Protein AF-Q9HWW8-F1 (afdb_monomer_lite)

Foldseek 3Di:
DDDDDDPDLQPAQLDAQEAEAEAQVLDVVSVVCVVVCVRNYQKYKYKFQRPQDDDDPFKDWPDWAFQADPVHPVDDSSRRTIIIIMGGPPPD

Organism: Pseudomonas aeruginosa (strain ATCC 15692 / DSM 22644 / CIP 104116 / JCM 14847 / LMG 12228 / 1C / PRS 101 / PAO1) (NCBI:txid208964)

Structure (mmCIF, N/CA/C/O backbone):
data_AF-Q9HWW8-F1
#
_entry.id   AF-Q9HWW8-F1
#
loop_
_atom_site.group_PDB
_atom_site.id
_atom_site.type_symbol
_atom_site.label_atom_id
_atom_site.label_alt_id
_atom_site.label_comp_id
_atom_site.label_asym_id
_atom_site.label_entity_id
_atom_site.label_seq_id
_atom_site.pdbx_PDB_ins_code
_atom_site.Cartn_x
_atom_site.Cartn_y
_atom_site.Cartn_z
_atom_site.occupancy
_atom_site.B_iso_or_equiv
_atom_site.auth_seq_id
_atom_site.auth_comp_id
_atom_site.auth_asym_id
_atom_site.auth_atom_id
_atom_site.pdbx_PDB_model_num
ATOM 1 N N . MET A 1 1 ? -20.626 21.064 -6.687 1.00 79.12 1 MET A N 1
ATOM 2 C CA . MET A 1 1 ? -19.819 20.121 -5.892 1.00 79.12 1 MET A CA 1
ATOM 3 C C . MET A 1 1 ? -18.863 20.958 -5.074 1.00 79.12 1 MET A C 1
ATOM 5 O O . MET A 1 1 ? -18.223 21.828 -5.648 1.00 79.12 1 MET A O 1
ATOM 9 N N . GLU A 1 2 ? -18.845 20.765 -3.764 1.00 91.00 2 GLU A N 1
ATOM 10 C CA . GLU A 1 2 ? -17.943 21.471 -2.857 1.00 91.00 2 GLU A CA 1
ATOM 11 C C . GLU A 1 2 ? -16.759 20.551 -2.559 1.00 91.00 2 GLU A C 1
ATOM 13 O O . GLU A 1 2 ? -16.949 19.353 -2.344 1.00 91.00 2 GLU A O 1
ATOM 18 N N . LEU A 1 3 ? -15.544 21.089 -2.632 1.00 93.44 3 LEU A N 1
ATOM 19 C CA . LEU A 1 3 ? -14.324 20.370 -2.290 1.00 93.44 3 LEU A CA 1
ATOM 20 C C . LEU A 1 3 ? -13.798 20.938 -0.979 1.00 93.44 3 LEU A C 1
ATOM 22 O O . LEU A 1 3 ? -13.675 22.152 -0.831 1.00 93.44 3 LEU A O 1
ATOM 26 N N . SER A 1 4 ? -13.469 20.051 -0.050 1.00 93.88 4 SER A N 1
ATOM 27 C CA . SER A 1 4 ? -12.867 20.396 1.233 1.00 93.88 4 SER A CA 1
ATOM 28 C C . SER A 1 4 ? -11.590 19.597 1.425 1.00 93.88 4 SER A C 1
ATOM 30 O O . SER A 1 4 ? -11.544 18.415 1.080 1.00 93.88 4 SER A O 1
ATOM 32 N N . TYR A 1 5 ? -10.586 20.215 2.031 1.00 94.75 5 TYR A N 1
ATOM 33 C CA . TYR A 1 5 ? -9.389 19.509 2.465 1.00 94.75 5 TYR A CA 1
ATOM 34 C C . TYR A 1 5 ? -9.587 18.953 3.873 1.00 94.75 5 TYR A C 1
ATOM 36 O O . TYR A 1 5 ? -10.131 19.631 4.744 1.00 94.75 5 TYR A O 1
ATOM 44 N N . SER A 1 6 ? -9.112 17.729 4.088 1.00 94.06 6 SER A N 1
ATOM 45 C CA . SER A 1 6 ? -8.851 17.208 5.427 1.00 94.06 6 SER A CA 1
ATOM 46 C C . SER A 1 6 ? -7.484 17.711 5.890 1.00 94.06 6 SER A C 1
ATOM 48 O O . SER A 1 6 ? -6.530 17.688 5.112 1.00 94.06 6 SER A O 1
ATOM 50 N N . ALA A 1 7 ? -7.384 18.177 7.136 1.00 95.62 7 ALA A N 1
ATOM 51 C CA . ALA A 1 7 ? -6.104 18.576 7.726 1.00 95.62 7 ALA A CA 1
ATOM 52 C C . ALA A 1 7 ? -5.260 17.368 8.167 1.00 95.62 7 ALA A C 1
ATOM 54 O O . ALA A 1 7 ? -4.035 17.446 8.179 1.00 95.62 7 ALA A O 1
ATOM 55 N N . ASP A 1 8 ? -5.918 16.266 8.523 1.00 95.38 8 ASP A N 1
ATOM 56 C CA . ASP A 1 8 ? -5.294 15.013 8.926 1.00 95.38 8 ASP A CA 1
ATOM 57 C C . ASP A 1 8 ? -6.263 13.868 8.632 1.00 95.38 8 ASP A C 1
ATOM 59 O O . ASP A 1 8 ? -7.310 13.746 9.270 1.00 95.38 8 ASP A O 1
ATOM 63 N N . PHE A 1 9 ? -5.885 13.003 7.691 1.00 93.81 9 PHE A N 1
ATOM 64 C CA . PHE A 1 9 ? -6.659 11.814 7.351 1.00 93.81 9 PHE A CA 1
ATOM 65 C C . PHE A 1 9 ? -6.953 10.946 8.584 1.00 93.81 9 PHE A C 1
ATOM 67 O O . PHE A 1 9 ? -8.030 10.364 8.690 1.00 93.81 9 PHE A O 1
ATOM 74 N N . PHE A 1 10 ? -6.029 10.870 9.544 1.00 94.81 10 PHE A N 1
ATOM 75 C CA . PHE A 1 10 ? -6.203 10.036 10.728 1.00 94.81 10 PHE A CA 1
ATOM 76 C C . PHE A 1 10 ? -7.185 10.616 11.747 1.00 94.81 10 PHE A C 1
ATOM 78 O O . PHE A 1 10 ? -7.711 9.841 12.551 1.00 94.81 10 PHE A O 1
ATOM 85 N N . ALA A 1 11 ? -7.465 11.921 11.682 1.00 95.50 11 ALA A N 1
ATOM 86 C CA . ALA A 1 11 ? -8.453 12.607 12.512 1.00 95.50 11 ALA A CA 1
ATOM 87 C C . ALA A 1 11 ? -9.878 12.551 11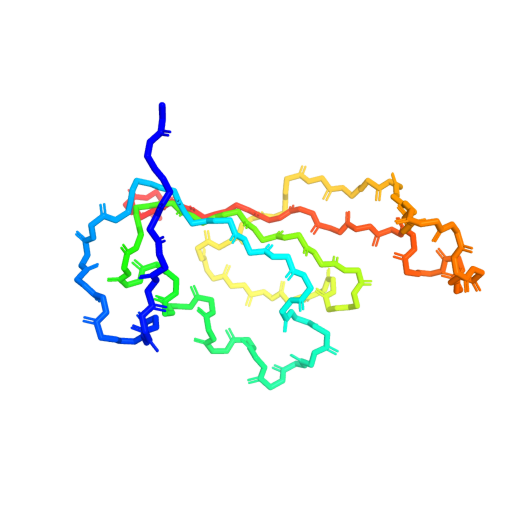.933 1.00 95.50 11 ALA A C 1
ATOM 89 O O . ALA A 1 11 ? -10.821 12.967 12.601 1.00 95.50 11 ALA A O 1
ATOM 90 N N . GLU A 1 12 ? -10.040 12.056 10.704 1.00 95.25 12 GLU A N 1
ATOM 91 C CA . GLU A 1 12 ? -11.351 11.875 10.088 1.00 95.25 12 GLU A CA 1
ATOM 92 C C . GLU A 1 12 ? -12.138 10.741 10.756 1.00 95.25 12 GLU A C 1
ATOM 94 O O . GLU A 1 12 ? -11.591 9.678 11.067 1.00 95.25 12 GLU A O 1
ATOM 99 N N . ASP A 1 13 ? -13.444 10.962 10.910 1.00 92.38 13 ASP A N 1
ATOM 100 C CA . ASP A 1 13 ? -14.403 9.940 11.321 1.00 92.38 13 ASP A CA 1
ATOM 101 C C . ASP A 1 13 ? -14.678 8.934 10.189 1.00 92.38 13 ASP A C 1
ATOM 103 O O . ASP A 1 13 ? -14.325 9.135 9.023 1.00 92.38 13 ASP A O 1
ATOM 107 N N . ASP A 1 14 ? -15.389 7.856 10.523 1.00 94.12 14 ASP A N 1
ATOM 108 C CA . ASP A 1 14 ? -15.922 6.899 9.553 1.00 94.12 14 ASP A CA 1
ATOM 109 C C . ASP A 1 14 ? -17.072 7.490 8.721 1.00 94.12 14 ASP A C 1
ATOM 111 O O . ASP A 1 14 ? -18.247 7.204 8.959 1.00 94.12 14 ASP A O 1
ATOM 115 N N . ARG A 1 15 ? -16.733 8.366 7.767 1.00 92.38 15 ARG A N 1
ATOM 116 C CA . ARG A 1 15 ? -17.712 9.161 7.008 1.00 92.38 15 ARG A CA 1
ATOM 117 C C . ARG A 1 15 ? -17.667 8.993 5.494 1.00 92.38 15 ARG A C 1
ATOM 119 O O . ARG A 1 15 ? -18.540 9.527 4.815 1.00 92.38 15 ARG A O 1
ATOM 126 N N . PHE A 1 16 ? -16.658 8.321 4.943 1.00 95.69 16 PHE A N 1
ATOM 127 C CA . PHE A 1 16 ? -16.487 8.252 3.491 1.00 95.69 16 PHE A CA 1
ATOM 128 C C . PHE A 1 16 ? -17.187 7.021 2.907 1.00 95.69 16 PHE A C 1
ATOM 130 O O . PHE A 1 16 ? -16.938 5.891 3.320 1.00 95.69 16 PHE A O 1
ATOM 137 N N . ASP A 1 17 ? -18.028 7.201 1.890 1.00 96.69 17 ASP A N 1
ATOM 138 C CA . ASP A 1 17 ? -18.575 6.054 1.151 1.00 96.69 17 ASP A CA 1
ATOM 139 C C . ASP A 1 17 ? -17.493 5.359 0.309 1.00 96.69 17 ASP A C 1
ATOM 141 O O . ASP A 1 17 ? -17.464 4.132 0.209 1.00 96.69 17 ASP A O 1
ATOM 145 N N . LEU A 1 18 ? -16.565 6.140 -0.252 1.00 97.31 18 LEU A N 1
ATOM 146 C CA . LEU A 1 18 ? -15.460 5.662 -1.074 1.00 97.31 18 LEU A CA 1
ATOM 147 C C . LEU A 1 18 ? -14.203 6.495 -0.819 1.00 97.31 18 LEU A C 1
ATOM 149 O O . LEU A 1 18 ? -14.234 7.721 -0.923 1.00 97.31 18 LEU A O 1
ATOM 153 N N . ILE A 1 19 ? -13.090 5.817 -0.554 1.00 97.31 19 ILE A N 1
ATOM 154 C CA . ILE A 1 19 ? -11.753 6.412 -0.528 1.00 97.31 19 ILE A CA 1
ATOM 155 C C . ILE A 1 19 ? -11.025 6.034 -1.817 1.00 97.31 19 ILE A C 1
ATOM 157 O O . ILE A 1 19 ? -10.935 4.857 -2.168 1.00 97.31 19 ILE A O 1
ATOM 161 N N . LEU A 1 20 ? -10.496 7.038 -2.513 1.00 97.06 20 LEU A N 1
ATOM 162 C CA . LEU A 1 20 ? -9.616 6.860 -3.664 1.00 97.06 20 LEU A CA 1
ATOM 163 C C . LEU A 1 20 ? -8.171 7.084 -3.221 1.00 97.06 20 LEU A C 1
ATOM 165 O O . LEU A 1 20 ? -7.859 8.110 -2.620 1.00 97.06 20 LEU A O 1
ATOM 169 N N . VAL A 1 21 ? -7.301 6.131 -3.530 1.00 96.19 21 VAL A N 1
ATOM 170 C CA . VAL A 1 21 ? -5.890 6.141 -3.144 1.00 96.19 21 VAL A CA 1
ATOM 171 C C . VAL A 1 21 ? -5.055 5.918 -4.395 1.00 96.19 21 VAL A C 1
ATOM 173 O O . VAL A 1 21 ? -5.223 4.911 -5.079 1.00 96.19 21 VAL A O 1
ATOM 176 N N . ALA A 1 22 ? -4.154 6.844 -4.695 1.00 93.88 22 ALA A N 1
ATOM 177 C CA . ALA A 1 22 ? -3.246 6.752 -5.830 1.00 93.88 22 ALA A CA 1
ATOM 178 C C . ALA A 1 22 ? -1.817 7.032 -5.365 1.00 93.88 22 ALA A C 1
ATOM 180 O O . ALA A 1 22 ? -1.621 7.941 -4.561 1.00 93.88 22 ALA A O 1
ATOM 181 N N . ASP A 1 23 ? -0.852 6.258 -5.866 1.00 90.62 23 ASP A N 1
ATOM 182 C CA . ASP A 1 23 ? 0.587 6.450 -5.607 1.00 90.62 23 ASP A CA 1
ATOM 183 C C . ASP A 1 23 ? 0.934 6.539 -4.106 1.00 90.62 23 ASP A C 1
ATOM 185 O O . ASP A 1 23 ? 1.671 7.408 -3.650 1.00 90.62 23 ASP A O 1
ATOM 189 N N . VAL A 1 24 ? 0.351 5.645 -3.303 1.00 93.00 24 VAL A N 1
ATOM 190 C CA . VAL A 1 24 ? 0.648 5.528 -1.862 1.00 93.00 24 VAL A CA 1
ATOM 191 C C . VAL A 1 24 ? 1.502 4.306 -1.578 1.00 93.00 24 VAL A C 1
ATOM 193 O O . VAL A 1 24 ? 2.365 4.343 -0.706 1.00 93.00 24 VAL A O 1
ATOM 196 N N . LEU A 1 25 ? 1.307 3.219 -2.316 1.00 92.94 25 LEU A N 1
ATOM 197 C CA . LEU A 1 25 ? 2.059 1.985 -2.133 1.00 92.94 25 LEU A CA 1
ATOM 198 C C . LEU A 1 25 ? 3.364 1.998 -2.945 1.00 92.94 25 LEU A C 1
ATOM 200 O O . LEU A 1 25 ? 3.909 0.941 -3.249 1.00 92.94 25 LEU A O 1
ATOM 204 N N . TYR A 1 26 ? 3.920 3.179 -3.242 1.00 87.75 26 TYR A N 1
ATOM 205 C CA . TYR A 1 26 ? 5.276 3.299 -3.778 1.00 87.75 26 TYR A CA 1
ATOM 206 C C . TYR A 1 26 ? 6.339 2.774 -2.798 1.00 87.75 26 TYR A C 1
ATOM 208 O O . TYR A 1 26 ? 7.425 2.371 -3.224 1.00 87.75 26 TYR A O 1
ATOM 216 N N . ASP A 1 27 ? 6.016 2.781 -1.500 1.00 91.25 27 ASP A N 1
ATOM 217 C CA . ASP A 1 27 ? 6.782 2.196 -0.405 1.00 91.25 27 ASP A CA 1
ATOM 218 C C . ASP A 1 27 ? 5.960 1.077 0.254 1.00 91.25 27 ASP A C 1
ATOM 220 O O . ASP A 1 27 ? 4.810 1.266 0.656 1.00 91.25 27 ASP A O 1
ATOM 224 N N . ARG A 1 28 ? 6.560 -0.108 0.417 1.00 92.25 28 ARG A N 1
ATOM 225 C CA . ARG A 1 28 ? 5.924 -1.233 1.122 1.00 92.25 28 ARG A CA 1
ATOM 226 C C . ARG A 1 28 ? 5.633 -0.912 2.588 1.00 92.25 28 ARG A C 1
ATOM 228 O O . ARG A 1 28 ? 4.740 -1.531 3.163 1.00 92.25 28 ARG A O 1
ATOM 235 N N . ALA A 1 29 ? 6.347 0.041 3.187 1.00 95.31 29 ALA A N 1
ATOM 236 C CA . ALA A 1 29 ? 6.077 0.519 4.538 1.00 95.31 29 ALA A CA 1
ATOM 237 C C . ALA A 1 29 ? 4.684 1.158 4.682 1.00 95.31 29 ALA A C 1
ATOM 239 O O . ALA A 1 29 ? 4.176 1.229 5.798 1.00 95.31 29 ALA A O 1
ATOM 240 N N . ASN A 1 30 ? 4.039 1.546 3.575 1.00 95.62 30 ASN A N 1
ATOM 241 C CA . ASN A 1 30 ? 2.696 2.126 3.563 1.00 95.62 30 ASN A CA 1
ATOM 242 C C . ASN A 1 30 ? 1.570 1.079 3.530 1.00 95.62 30 ASN A C 1
ATOM 244 O O . ASN A 1 30 ? 0.403 1.445 3.639 1.00 95.62 30 ASN A O 1
ATOM 248 N N . LEU A 1 31 ? 1.878 -0.223 3.438 1.00 95.50 31 LEU A N 1
ATOM 249 C CA . LEU A 1 31 ? 0.863 -1.287 3.477 1.00 95.50 31 LEU A CA 1
ATOM 250 C C . LEU A 1 31 ? -0.090 -1.213 4.689 1.00 95.50 31 LEU A C 1
ATOM 252 O O . LEU A 1 31 ? -1.281 -1.446 4.486 1.00 95.50 31 LEU A O 1
ATOM 256 N N . PRO A 1 32 ? 0.347 -0.842 5.912 1.00 95.12 32 PRO A N 1
ATOM 257 C CA . PRO A 1 32 ? -0.562 -0.655 7.044 1.00 95.12 32 PRO A CA 1
ATOM 258 C C . PRO A 1 32 ? -1.639 0.424 6.833 1.00 95.12 32 PRO A C 1
ATOM 260 O O . PRO A 1 32 ? -2.639 0.422 7.547 1.00 95.12 32 PRO A O 1
ATOM 263 N N . LEU A 1 33 ? -1.483 1.334 5.860 1.00 96.19 33 LEU A N 1
ATOM 264 C CA . LEU A 1 33 ? -2.519 2.319 5.521 1.00 96.19 33 LEU A CA 1
ATOM 265 C C . LEU A 1 33 ? -3.768 1.672 4.909 1.00 96.19 33 LEU A C 1
ATOM 267 O O . LEU A 1 33 ? -4.849 2.243 5.018 1.00 96.19 33 LEU A O 1
ATOM 271 N N . LEU A 1 34 ? -3.652 0.476 4.320 1.00 96.31 34 LEU A N 1
ATOM 272 C CA . LEU A 1 34 ? -4.777 -0.243 3.713 1.00 96.31 34 LEU A CA 1
ATOM 273 C C . LEU A 1 34 ? -5.924 -0.481 4.703 1.00 96.31 34 LEU A C 1
ATOM 275 O O . LEU A 1 34 ? -7.090 -0.272 4.351 1.00 96.31 34 LEU A O 1
ATOM 279 N N . ASP A 1 35 ? -5.588 -0.849 5.941 1.00 95.56 35 ASP A N 1
ATOM 280 C CA . ASP A 1 35 ? -6.546 -0.991 7.039 1.00 95.56 35 ASP A CA 1
ATOM 281 C C . ASP A 1 35 ? -7.090 0.371 7.498 1.00 95.56 35 ASP A C 1
ATOM 283 O O . ASP A 1 35 ? -8.268 0.499 7.831 1.00 95.56 35 ASP A O 1
ATOM 287 N N . GLN A 1 36 ? -6.256 1.414 7.474 1.00 96.25 36 GLN A N 1
ATOM 288 C CA . GLN A 1 36 ? -6.632 2.769 7.896 1.00 96.25 36 GLN A CA 1
ATOM 289 C C . GLN A 1 36 ? -7.616 3.436 6.931 1.00 96.25 36 GLN A C 1
ATOM 291 O O . GLN A 1 36 ? -8.461 4.216 7.373 1.00 96.25 36 GLN A O 1
ATOM 296 N N . PHE A 1 37 ? -7.549 3.114 5.635 1.00 96.25 37 PHE A N 1
ATOM 297 C CA . PHE A 1 37 ? -8.576 3.505 4.668 1.00 96.25 37 PHE A CA 1
ATOM 298 C C . PHE A 1 37 ? -9.916 2.887 5.042 1.00 96.25 37 PHE A C 1
ATOM 300 O O . PHE A 1 37 ? -10.910 3.590 5.204 1.00 96.25 37 PHE A O 1
ATOM 307 N N . LEU A 1 38 ? -9.940 1.580 5.287 1.00 95.06 38 LEU A N 1
ATOM 308 C CA . LEU A 1 38 ? -11.178 0.898 5.639 1.00 95.06 38 LEU A CA 1
ATOM 309 C C . LEU A 1 38 ? -11.691 1.288 7.025 1.00 95.06 38 LEU A C 1
ATOM 311 O O . LEU A 1 38 ? -12.886 1.207 7.258 1.00 95.06 38 LEU A O 1
ATOM 315 N N . SER A 1 39 ? -10.872 1.790 7.947 1.00 94.62 39 SER A N 1
ATOM 316 C CA . SER A 1 39 ? -11.408 2.286 9.220 1.00 94.62 39 SER A CA 1
ATOM 317 C C . SER A 1 39 ? -12.186 3.607 9.092 1.00 94.62 39 SER A C 1
ATOM 319 O O . SER A 1 39 ? -12.909 3.953 10.020 1.00 94.62 39 SER A O 1
ATOM 321 N N . ARG A 1 40 ? -12.051 4.338 7.974 1.00 95.44 40 ARG A N 1
ATOM 322 C CA . ARG A 1 40 ? -12.692 5.652 7.727 1.00 95.44 40 ARG A CA 1
ATOM 323 C C . ARG A 1 40 ? -13.633 5.670 6.520 1.00 95.44 40 ARG A C 1
ATOM 325 O O . ARG A 1 40 ? -14.392 6.622 6.329 1.00 95.44 40 ARG A O 1
ATOM 332 N N . GLY A 1 41 ? -13.542 4.641 5.680 1.00 95.62 41 GLY A N 1
ATOM 333 C CA . GLY A 1 41 ? -14.290 4.504 4.442 1.00 95.62 41 GLY A CA 1
ATOM 334 C C . GLY A 1 41 ? -15.005 3.163 4.335 1.00 95.62 41 GLY A C 1
ATOM 335 O O . GLY A 1 41 ? -14.474 2.126 4.732 1.00 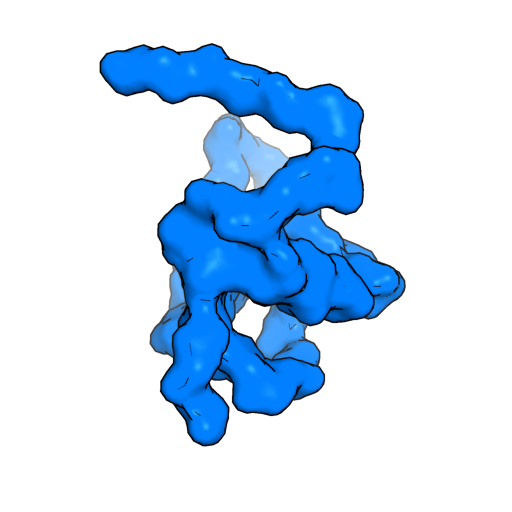95.62 41 GLY A O 1
ATOM 336 N N . ARG A 1 42 ? -16.209 3.164 3.758 1.00 96.06 42 ARG A N 1
ATOM 337 C CA . ARG A 1 42 ? -16.972 1.933 3.480 1.00 96.06 42 ARG A CA 1
ATOM 338 C C . ARG A 1 42 ? -16.309 1.087 2.402 1.00 96.06 42 ARG A C 1
ATOM 340 O O . ARG A 1 42 ? -16.307 -0.141 2.501 1.00 96.06 42 ARG A O 1
ATOM 347 N N . GLN A 1 43 ? -15.740 1.754 1.404 1.00 97.75 43 GLN A N 1
ATOM 348 C CA . GLN A 1 43 ? -14.981 1.150 0.320 1.00 97.75 43 GLN A CA 1
ATOM 349 C C . GLN A 1 43 ? -13.662 1.888 0.099 1.00 97.75 43 GLN A C 1
ATOM 351 O O . GLN A 1 43 ? -13.552 3.087 0.367 1.00 97.75 43 GLN A O 1
ATOM 356 N N . ALA A 1 44 ? -12.681 1.179 -0.451 1.00 97.75 44 ALA A N 1
ATOM 357 C CA . ALA A 1 44 ? -11.420 1.757 -0.890 1.00 97.75 44 ALA A CA 1
ATOM 358 C C . ALA A 1 44 ? -11.057 1.256 -2.291 1.00 97.75 44 ALA A C 1
ATOM 360 O O . ALA A 1 44 ? -11.123 0.055 -2.565 1.00 97.75 44 ALA A O 1
ATOM 361 N N . LEU A 1 45 ? -10.651 2.180 -3.162 1.00 97.56 45 LEU A N 1
ATOM 362 C CA . LEU A 1 45 ? -10.013 1.901 -4.444 1.00 97.56 45 LEU A CA 1
ATOM 363 C C . LEU A 1 45 ? -8.564 2.373 -4.389 1.00 97.56 45 LEU A C 1
ATOM 365 O O . LEU A 1 45 ? -8.307 3.557 -4.184 1.00 97.56 45 LEU A O 1
ATOM 369 N N . VAL A 1 46 ? -7.628 1.447 -4.583 1.00 96.88 46 VAL A N 1
ATOM 370 C CA . VAL A 1 46 ? -6.186 1.718 -4.536 1.00 96.88 46 VAL A CA 1
ATOM 371 C C . VAL A 1 46 ? -5.588 1.458 -5.910 1.00 96.88 46 VAL A C 1
ATOM 373 O O . VAL A 1 46 ? -5.704 0.350 -6.429 1.00 96.88 46 VAL A O 1
ATOM 376 N N . ALA A 1 47 ? -4.950 2.467 -6.491 1.00 95.25 47 ALA 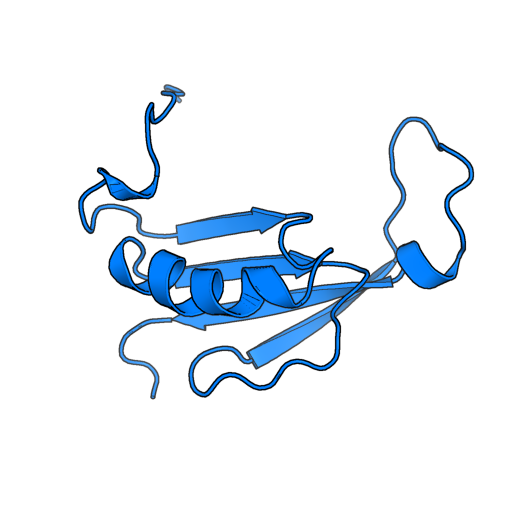A N 1
ATOM 377 C CA . ALA A 1 47 ? -4.256 2.396 -7.768 1.00 95.25 47 ALA A CA 1
ATOM 378 C C . ALA A 1 47 ? -2.758 2.650 -7.556 1.00 95.25 47 ALA A C 1
ATOM 380 O O . ALA A 1 47 ? -2.362 3.740 -7.141 1.00 95.25 47 ALA A O 1
ATOM 381 N N . ASP A 1 48 ? -1.921 1.648 -7.829 1.00 94.19 48 ASP A N 1
ATOM 382 C CA . ASP A 1 48 ? -0.470 1.765 -7.642 1.00 94.19 48 ASP A CA 1
ATOM 383 C C . ASP A 1 48 ? 0.321 0.965 -8.685 1.00 94.19 48 ASP A C 1
ATOM 385 O O . ASP A 1 48 ? -0.108 -0.105 -9.132 1.00 94.19 48 ASP A O 1
ATOM 389 N N . SER A 1 49 ? 1.481 1.486 -9.086 1.00 92.62 49 SER A N 1
ATOM 390 C CA . SER A 1 49 ? 2.349 0.882 -10.101 1.00 92.62 49 SER A CA 1
ATOM 391 C C . SER A 1 49 ? 3.582 0.180 -9.533 1.00 92.62 49 SER A C 1
ATOM 393 O O . SER A 1 49 ? 4.218 -0.595 -10.250 1.00 92.62 49 SER A O 1
ATOM 395 N N . ARG A 1 50 ? 3.945 0.394 -8.262 1.00 90.69 50 ARG A N 1
ATOM 396 C CA . ARG A 1 50 ? 5.162 -0.187 -7.674 1.00 90.69 50 ARG A CA 1
ATOM 397 C C . ARG A 1 50 ? 4.850 -1.465 -6.916 1.00 90.69 50 ARG A C 1
ATOM 399 O O . ARG A 1 50 ? 5.261 -2.544 -7.351 1.00 90.69 50 ARG A O 1
ATOM 406 N N . VAL A 1 51 ? 4.093 -1.376 -5.821 1.00 88.94 51 VAL A N 1
ATOM 407 C CA . VAL A 1 51 ? 3.734 -2.549 -5.009 1.00 88.94 51 VAL A CA 1
ATOM 408 C C . VAL A 1 51 ? 2.465 -3.184 -5.567 1.00 88.94 51 VAL A C 1
ATOM 410 O O . VAL A 1 51 ? 1.340 -2.802 -5.259 1.00 88.94 51 VAL A O 1
ATOM 413 N N . ARG A 1 52 ? 2.671 -4.195 -6.415 1.00 85.38 52 ARG A N 1
ATOM 414 C CA . ARG A 1 52 ? 1.620 -4.880 -7.191 1.00 85.38 52 ARG A CA 1
ATOM 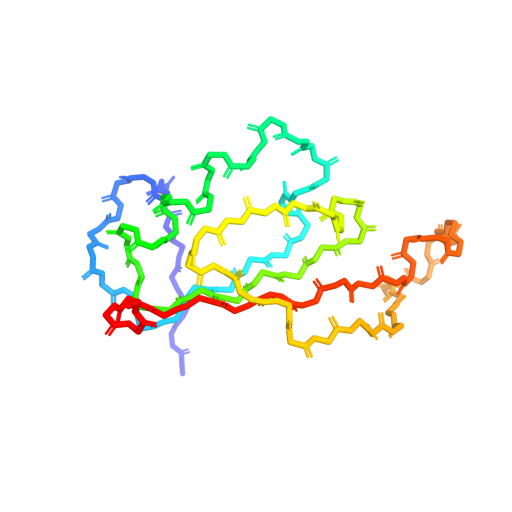415 C C . ARG A 1 52 ? 1.314 -6.304 -6.714 1.00 85.38 52 ARG A C 1
ATOM 417 O O . ARG A 1 52 ? 0.538 -7.014 -7.349 1.00 85.38 52 ARG A O 1
ATOM 424 N N . ASP A 1 53 ? 1.965 -6.750 -5.648 1.00 87.00 53 ASP A N 1
ATOM 425 C CA . ASP A 1 53 ? 1.966 -8.145 -5.197 1.00 87.00 53 ASP A CA 1
ATOM 426 C C . ASP A 1 53 ? 1.552 -8.311 -3.728 1.00 87.00 53 ASP A C 1
ATOM 428 O O . ASP A 1 53 ? 1.745 -9.376 -3.134 1.00 87.00 53 ASP A O 1
ATOM 432 N N . PHE A 1 54 ? 0.983 -7.269 -3.121 1.00 91.69 54 PHE A N 1
ATOM 433 C CA . PHE A 1 54 ? 0.521 -7.365 -1.748 1.00 91.69 54 PHE A CA 1
ATOM 434 C C . PHE A 1 54 ? -0.686 -8.302 -1.639 1.00 91.69 54 PHE A C 1
ATOM 436 O O . PHE A 1 54 ? -1.486 -8.463 -2.562 1.00 91.69 54 PHE A O 1
ATOM 443 N N . ARG A 1 55 ? -0.812 -8.931 -0.472 1.00 90.75 55 ARG A N 1
ATOM 444 C CA . ARG A 1 55 ? -1.966 -9.750 -0.109 1.00 90.75 55 ARG A CA 1
ATOM 445 C C . ARG A 1 55 ? -2.611 -9.122 1.107 1.00 90.75 55 ARG A C 1
ATOM 447 O O . ARG A 1 55 ? -1.942 -8.928 2.116 1.00 90.75 55 ARG A O 1
ATOM 454 N N . HIS A 1 56 ? -3.896 -8.827 1.001 1.00 93.38 56 HIS A N 1
ATOM 455 C CA . HIS A 1 56 ? -4.688 -8.284 2.092 1.00 93.38 56 HIS A CA 1
ATOM 456 C C . HIS A 1 56 ? -6.044 -8.995 2.106 1.00 93.38 56 HIS A C 1
ATOM 458 O O . HIS A 1 56 ? -6.639 -9.110 1.036 1.00 93.38 56 HIS A O 1
ATOM 464 N N . PRO A 1 57 ? -6.562 -9.454 3.261 1.00 92.50 57 PRO A N 1
ATOM 465 C CA . PRO A 1 57 ? -7.803 -10.238 3.314 1.00 92.50 57 PRO A CA 1
ATOM 466 C C . PRO A 1 57 ? -9.007 -9.553 2.656 1.00 92.50 57 PRO A C 1
ATOM 468 O O . PRO A 1 57 ? -9.843 -10.217 2.059 1.00 92.50 57 PRO A O 1
ATOM 471 N N . LEU A 1 58 ? -9.068 -8.222 2.758 1.00 94.56 58 LEU A N 1
ATOM 472 C CA . LEU A 1 58 ? -10.182 -7.411 2.255 1.00 94.56 58 LEU A CA 1
ATOM 473 C C . LEU A 1 58 ? -9.984 -6.843 0.842 1.00 94.56 58 LEU A C 1
ATOM 475 O O . LEU A 1 58 ? -10.968 -6.445 0.227 1.00 94.56 58 LEU A O 1
ATOM 479 N N . TYR A 1 59 ? -8.749 -6.775 0.325 1.00 96.12 59 TYR A N 1
ATOM 480 C CA . TYR A 1 59 ? -8.504 -6.190 -0.999 1.00 96.12 59 TYR A CA 1
ATOM 481 C C . TYR A 1 59 ? -8.369 -7.276 -2.056 1.00 96.12 59 TYR A C 1
ATOM 483 O O . TYR A 1 59 ? -7.561 -8.197 -1.938 1.00 96.12 59 TYR A O 1
ATOM 491 N N . ARG A 1 60 ? -9.096 -7.095 -3.154 1.00 95.38 60 ARG A N 1
ATOM 492 C CA . ARG A 1 60 ? -8.954 -7.878 -4.382 1.00 95.38 60 ARG A CA 1
ATOM 493 C C . ARG A 1 60 ? -8.433 -6.992 -5.503 1.00 95.38 60 ARG A C 1
ATOM 495 O O . ARG A 1 60 ? -8.837 -5.836 -5.617 1.00 95.38 60 ARG A O 1
ATOM 502 N N . ARG A 1 61 ? -7.562 -7.530 -6.357 1.00 95.88 61 ARG A N 1
ATOM 503 C CA . ARG A 1 61 ? -7.164 -6.842 -7.590 1.00 95.88 61 ARG A CA 1
ATOM 504 C C . ARG A 1 6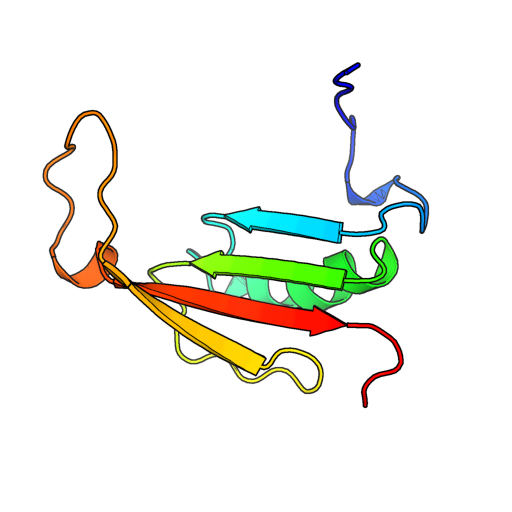1 ? -8.319 -6.907 -8.585 1.00 95.88 61 ARG A C 1
ATOM 506 O O . ARG A 1 61 ? -8.785 -8.001 -8.893 1.00 95.88 61 ARG A O 1
ATOM 513 N N . LEU A 1 62 ? -8.777 -5.753 -9.051 1.00 96.38 62 LEU A N 1
ATOM 514 C CA . LEU A 1 62 ? -9.797 -5.632 -10.087 1.00 96.38 62 LEU A CA 1
ATOM 515 C C . LEU A 1 62 ? -9.189 -5.748 -11.483 1.00 96.38 62 LEU A C 1
ATOM 517 O O . LEU A 1 62 ? -9.712 -6.495 -12.302 1.00 96.38 62 LEU A O 1
ATOM 521 N N . ASP A 1 63 ? -8.095 -5.028 -11.739 1.00 96.00 63 ASP A N 1
ATOM 522 C CA . ASP A 1 63 ? -7.471 -4.965 -13.063 1.00 96.00 63 ASP A CA 1
ATOM 523 C C . ASP A 1 63 ? -5.997 -4.521 -12.984 1.00 96.00 63 ASP A C 1
ATOM 525 O O . ASP A 1 63 ? -5.510 -4.114 -11.922 1.00 96.00 63 ASP A O 1
ATOM 529 N N . VAL A 1 64 ? -5.290 -4.597 -14.111 1.00 95.06 64 VAL A N 1
ATOM 530 C CA . VAL A 1 64 ? -3.991 -3.960 -14.344 1.00 95.06 64 VAL A CA 1
ATOM 531 C C . VAL A 1 64 ? -4.076 -3.174 -15.647 1.00 95.06 64 VAL A C 1
ATOM 533 O O . VAL A 1 64 ? -4.254 -3.750 -16.716 1.00 95.06 64 VAL A O 1
ATOM 536 N N . LEU A 1 65 ? -3.929 -1.858 -15.550 1.00 94.25 65 LEU A N 1
ATOM 537 C CA . LEU A 1 65 ? -4.139 -0.925 -16.651 1.00 94.25 65 LEU A CA 1
ATOM 538 C C . LEU A 1 65 ? -2.821 -0.257 -17.038 1.00 94.25 65 LEU A C 1
ATOM 540 O O . LEU A 1 65 ? -1.974 -0.009 -16.180 1.00 94.25 65 LEU A O 1
ATOM 544 N N . GLU A 1 66 ? -2.661 0.059 -18.322 1.00 93.12 66 GLU A N 1
ATOM 545 C CA . GLU A 1 66 ? -1.581 0.936 -18.769 1.00 93.12 66 GLU A CA 1
ATOM 546 C C . GLU A 1 66 ? -1.978 2.402 -18.545 1.00 93.12 66 GLU A C 1
ATOM 548 O O . GLU A 1 66 ? -3.060 2.837 -18.942 1.00 93.12 66 GLU A O 1
ATOM 553 N N . ALA A 1 67 ? -1.104 3.160 -17.895 1.00 90.25 67 ALA A N 1
ATOM 554 C CA . ALA A 1 67 ? -1.255 4.570 -17.588 1.00 90.25 67 ALA A CA 1
ATOM 555 C C . ALA A 1 67 ? 0.057 5.312 -17.868 1.00 90.25 67 ALA A C 1
ATOM 557 O O . ALA A 1 67 ? 1.137 4.723 -17.910 1.00 90.25 67 ALA A O 1
ATOM 558 N N . CYS A 1 68 ? -0.036 6.625 -18.043 1.00 87.50 68 CYS A N 1
ATOM 559 C CA . CYS A 1 68 ? 1.118 7.506 -18.159 1.00 87.50 68 CYS A CA 1
ATOM 560 C C . CYS A 1 68 ? 0.868 8.795 -17.378 1.00 87.50 68 CYS A C 1
ATOM 562 O O . CYS A 1 68 ? -0.265 9.290 -17.338 1.00 87.50 68 CYS A O 1
ATOM 564 N N . THR A 1 69 ? 1.920 9.355 -16.786 1.00 85.12 69 THR A N 1
ATOM 565 C CA . THR A 1 69 ? 1.851 10.700 -16.214 1.00 85.12 69 THR A CA 1
ATOM 566 C C . THR A 1 69 ? 1.700 11.739 -17.325 1.00 85.12 69 THR A C 1
ATOM 568 O O . THR A 1 69 ? 2.270 11.603 -18.407 1.00 85.12 69 THR A O 1
ATOM 571 N N . TRP A 1 70 ? 0.902 12.778 -17.065 1.00 86.75 70 TRP A N 1
ATOM 572 C CA . TRP A 1 70 ? 0.719 13.912 -17.969 1.00 86.75 70 TRP A CA 1
AT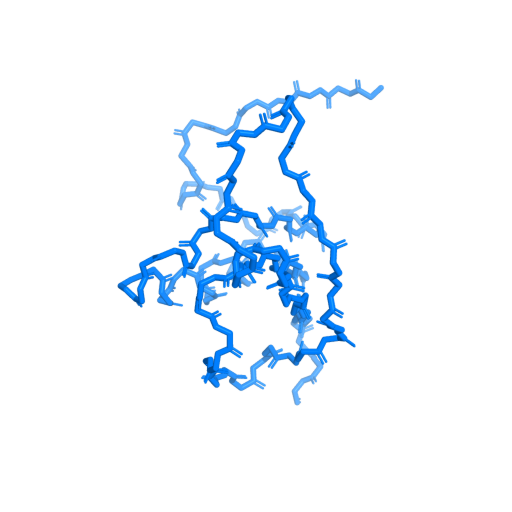OM 573 C C . TRP A 1 70 ? 1.181 15.209 -17.290 1.00 86.75 70 TRP A C 1
ATOM 575 O O . TRP A 1 70 ? 0.631 15.561 -16.245 1.00 86.75 70 TRP A O 1
ATOM 585 N N . PRO A 1 71 ? 2.140 15.953 -17.877 1.00 88.88 71 PRO A N 1
ATOM 586 C CA . PRO A 1 71 ? 2.869 15.636 -19.114 1.00 88.88 71 PRO A CA 1
ATOM 587 C C . PRO A 1 71 ? 3.774 14.401 -18.960 1.00 88.88 71 PRO A C 1
ATOM 589 O O . PRO A 1 71 ? 4.186 14.094 -17.847 1.00 88.88 71 PRO A O 1
ATOM 592 N N . ASP A 1 72 ? 4.079 13.712 -20.067 1.00 85.12 72 ASP A N 1
ATOM 593 C CA . ASP A 1 72 ? 4.942 12.520 -20.050 1.00 85.12 72 ASP A CA 1
ATOM 594 C C . ASP A 1 72 ? 6.319 12.864 -19.459 1.00 85.12 72 ASP A C 1
ATOM 596 O O . ASP A 1 72 ? 7.046 13.708 -19.992 1.00 85.12 72 ASP A O 1
ATOM 600 N N . LEU A 1 73 ? 6.653 12.217 -18.339 1.00 84.94 73 LEU A N 1
ATOM 601 C CA . LEU A 1 73 ? 7.910 12.400 -17.609 1.00 84.94 73 LEU A CA 1
ATOM 602 C C . LEU A 1 73 ? 8.969 11.344 -17.972 1.00 84.94 73 LEU A C 1
ATOM 604 O O . LEU A 1 73 ? 9.975 11.228 -17.273 1.00 84.94 73 LEU A O 1
ATOM 608 N N . ALA A 1 74 ? 8.761 10.580 -19.051 1.00 84.56 74 ALA A N 1
ATOM 609 C CA . ALA A 1 74 ? 9.627 9.483 -19.485 1.00 84.56 74 ALA A CA 1
ATOM 610 C C . ALA A 1 74 ? 9.814 8.402 -18.404 1.00 84.56 74 ALA A C 1
ATOM 612 O O . ALA A 1 74 ? 10.904 7.856 -18.212 1.00 84.56 74 ALA A O 1
ATOM 613 N N . GLU A 1 75 ? 8.731 8.086 -17.693 1.00 82.75 75 GLU A N 1
ATOM 614 C CA . GLU A 1 75 ? 8.726 7.061 -16.652 1.00 82.75 75 GLU A CA 1
ATOM 615 C C . GLU A 1 75 ? 9.092 5.690 -17.245 1.00 82.75 75 GLU A C 1
ATOM 617 O O . GLU A 1 75 ? 8.610 5.340 -18.335 1.00 82.75 75 GLU A O 1
ATOM 622 N N . PRO A 1 76 ? 9.912 4.888 -16.536 1.00 85.06 76 PRO A N 1
ATOM 623 C CA . PRO A 1 76 ? 10.165 3.502 -16.901 1.00 85.06 76 PRO A CA 1
ATOM 624 C C . PRO A 1 76 ? 8.871 2.755 -17.233 1.00 85.06 76 PRO A C 1
ATOM 626 O O . PRO A 1 76 ? 7.879 2.859 -16.512 1.00 85.06 76 PRO A O 1
ATOM 629 N N . ALA A 1 77 ? 8.887 1.965 -18.311 1.00 84.56 77 ALA A N 1
ATOM 630 C CA . ALA A 1 77 ? 7.705 1.242 -18.791 1.00 84.56 77 ALA A CA 1
ATOM 631 C C . ALA A 1 77 ? 7.062 0.351 -17.708 1.00 84.56 77 ALA A C 1
ATOM 633 O O . ALA A 1 77 ? 5.854 0.135 -17.710 1.00 84.56 77 ALA A O 1
ATOM 634 N N . GLU A 1 78 ? 7.852 -0.120 -16.741 1.00 83.06 78 GLU A N 1
ATOM 635 C CA . GLU A 1 78 ? 7.372 -0.889 -15.592 1.00 83.06 78 GLU A CA 1
ATOM 636 C C . GLU A 1 78 ? 6.399 -0.129 -14.679 1.00 83.06 78 GLU A C 1
ATOM 638 O O . GLU A 1 78 ? 5.576 -0.788 -14.038 1.00 83.06 78 GLU A O 1
ATOM 643 N N . PHE A 1 79 ? 6.459 1.208 -14.638 1.00 85.94 79 PHE A N 1
ATOM 644 C CA . PHE A 1 79 ? 5.555 2.060 -13.854 1.00 85.94 79 PHE A CA 1
ATOM 645 C C . PHE A 1 79 ? 4.294 2.466 -14.613 1.00 85.94 79 PHE A C 1
ATOM 647 O O . PHE A 1 79 ? 3.374 3.014 -14.012 1.00 85.94 79 PHE A O 1
ATOM 654 N N . ARG A 1 80 ? 4.209 2.139 -15.906 1.00 90.62 80 ARG A N 1
ATOM 655 C CA . ARG A 1 80 ? 2.992 2.351 -16.694 1.00 90.62 80 ARG A CA 1
ATOM 656 C C . ARG A 1 80 ? 1.909 1.339 -16.358 1.00 90.62 80 ARG A C 1
ATOM 658 O O . ARG A 1 80 ? 0.743 1.601 -16.593 1.00 90.62 80 ARG A O 1
ATOM 665 N N . LEU A 1 81 ? 2.269 0.188 -15.792 1.00 92.94 81 LEU A N 1
ATOM 666 C CA . LEU A 1 81 ? 1.305 -0.828 -15.376 1.00 92.94 81 LEU A CA 1
ATOM 667 C C . LEU A 1 81 ? 0.812 -0.549 -13.953 1.00 92.94 81 LEU A C 1
ATOM 669 O O . LEU A 1 81 ? 1.470 -0.914 -12.976 1.00 92.94 81 LEU A O 1
ATOM 673 N N . VAL A 1 82 ? -0.368 0.054 -13.849 1.00 93.81 82 VAL A N 1
ATOM 674 C CA . VAL A 1 82 ? -1.042 0.383 -12.590 1.00 93.81 82 VAL A CA 1
ATOM 675 C C . VAL A 1 82 ? -2.007 -0.740 -12.227 1.00 93.81 82 VAL A C 1
ATOM 677 O O . VAL A 1 82 ? -2.918 -1.066 -12.984 1.00 93.81 82 VAL A O 1
ATOM 680 N N . SER A 1 83 ? -1.820 -1.345 -11.057 1.00 94.75 83 SER A N 1
ATOM 681 C CA . SER A 1 83 ? -2.772 -2.314 -10.511 1.00 94.75 83 SER A CA 1
ATOM 682 C C . SER A 1 83 ? -3.877 -1.590 -9.750 1.00 94.75 83 SER A C 1
ATOM 684 O O . SER A 1 83 ? -3.584 -0.782 -8.870 1.00 94.75 83 SER A O 1
ATOM 686 N N . LEU A 1 84 ? -5.132 -1.914 -10.059 1.00 95.94 84 LEU A N 1
ATOM 687 C CA . LEU A 1 84 ? -6.304 -1.398 -9.357 1.00 95.94 84 LEU A CA 1
ATOM 688 C C . LEU A 1 84 ? -6.813 -2.443 -8.365 1.00 95.94 84 LEU A C 1
ATOM 690 O O . LEU A 1 84 ? -7.130 -3.568 -8.752 1.00 95.94 84 LEU A O 1
ATOM 694 N N . TYR A 1 85 ? -6.937 -2.066 -7.099 1.00 97.00 85 TYR A N 1
ATOM 695 C CA . TYR A 1 85 ? -7.473 -2.898 -6.027 1.00 97.00 85 TYR A CA 1
ATOM 696 C C . TYR A 1 85 ? -8.737 -2.289 -5.451 1.00 97.00 85 TYR A C 1
ATOM 698 O O . TYR A 1 85 ? -8.860 -1.071 -5.361 1.00 97.00 85 TYR A O 1
ATOM 706 N N . HIS A 1 86 ? -9.649 -3.147 -5.011 1.00 97.50 86 HIS A N 1
ATOM 707 C CA . HIS A 1 86 ? -10.888 -2.760 -4.350 1.00 97.50 86 HIS A CA 1
ATOM 708 C C . HIS A 1 86 ? -11.071 -3.538 -3.060 1.00 97.50 86 HIS A C 1
ATOM 710 O O . HIS A 1 86 ? -10.806 -4.741 -3.021 1.00 97.50 86 HIS A O 1
ATOM 716 N N . ALA A 1 87 ? -11.555 -2.846 -2.040 1.00 97.56 87 ALA A N 1
ATOM 717 C CA . ALA A 1 87 ? -12.050 -3.433 -0.810 1.00 97.56 87 ALA A CA 1
ATOM 718 C C . ALA A 1 87 ? -13.387 -2.798 -0.430 1.00 97.56 87 ALA A C 1
ATOM 720 O O . ALA A 1 87 ? -13.611 -1.606 -0.652 1.00 97.56 87 ALA A O 1
ATOM 721 N N . GLU A 1 88 ? -14.249 -3.595 0.189 1.00 96.31 88 GLU A N 1
ATOM 722 C CA . GLU A 1 88 ? -15.531 -3.163 0.733 1.00 96.31 88 GLU A CA 1
ATOM 723 C C . GLU A 1 88 ? -15.742 -3.806 2.103 1.00 96.31 88 GLU A C 1
ATOM 725 O O . GLU A 1 88 ? -15.597 -5.020 2.276 1.00 96.31 88 GLU A O 1
ATOM 730 N N . ARG A 1 89 ? -16.067 -2.986 3.104 1.00 89.81 89 ARG A N 1
ATOM 731 C CA . ARG A 1 89 ? -16.355 -3.482 4.449 1.00 89.81 89 ARG A CA 1
ATOM 732 C C . ARG A 1 89 ? -17.633 -4.313 4.454 1.00 89.81 89 ARG A C 1
ATOM 734 O O . ARG A 1 89 ? -18.650 -3.908 3.901 1.00 89.81 89 ARG A O 1
ATOM 741 N N . GLY A 1 90 ? -17.590 -5.453 5.141 1.00 84.06 90 GLY A N 1
ATOM 742 C CA . GLY A 1 90 ? -18.729 -6.368 5.249 1.00 84.06 90 GLY A CA 1
ATOM 743 C C . GLY A 1 90 ? -18.886 -7.341 4.074 1.00 84.06 90 GLY A C 1
ATOM 744 O O . GLY A 1 90 ? -19.869 -8.071 4.050 1.00 84.06 90 GLY A O 1
ATOM 745 N N . GLN A 1 91 ? -17.938 -7.374 3.128 1.00 69.50 91 GLN A N 1
ATOM 746 C CA . GLN A 1 91 ? -17.886 -8.343 2.019 1.00 69.50 91 GLN A CA 1
ATOM 747 C C . GLN A 1 91 ? -16.835 -9.458 2.242 1.00 69.50 91 GLN A C 1
ATOM 749 O O . GLN A 1 91 ? -16.287 -9.984 1.275 1.00 69.50 91 GLN A O 1
ATOM 754 N N . ALA A 1 92 ? -16.538 -9.804 3.502 1.00 54.78 92 ALA A N 1
ATOM 755 C CA . ALA A 1 92 ? -15.612 -10.883 3.876 1.00 54.78 92 ALA A CA 1
ATOM 756 C C . ALA A 1 92 ? -16.351 -12.125 4.386 1.00 54.78 92 ALA A C 1
ATOM 758 O O . ALA A 1 92 ? -17.353 -11.942 5.115 1.00 54.78 92 ALA A O 1
#

Secondary structure (DSSP, 8-state):
------S-GGG--S-EEEEEEES-TTSGGGTTHHHHHHTTEEEEEEEESS-----BTTBEEEEEEE---SS-----GGGSEEEEEEEETT--

pLDDT: mean 92.11, std 6.24, range [54.78, 97.75]

Radius of gyration: 14.15 Å; chains: 1; bounding box: 30×32×33 Å

Sequence (92 aa):
MELSYSADFFAEDDRFDLILVADVLYDRANLPLLDQFLSRGRQALVADSRVRDFRHPLYRRLDVLEACTWPDLAEPAEFRLVSLYHAERGQA